Protein AF-A0A3D5VJJ1-F1 (afdb_monomer_lite)

Sequence (65 aa):
STFTSILGIATRCPLTMFDEPTTGMDAAVRKDFYRALLKDYLQHPRTILLSSHLLNEIQDILEDV

Radius of gyration: 10.89 Å; chains: 1; bounding box: 26×23×24 Å

Foldseek 3Di:
DQVVLVVLLVVLPLEGEEDANCVPPDPVSVLVSLVSSLVSCVVRPHHYHYDHPPCVSCVVPDPDD

pLDDT: mean 85.27, std 9.64, range [58.75, 94.0]

Structure (mmCIF, N/CA/C/O backbone):
data_AF-A0A3D5VJJ1-F1
#
_entry.id   AF-A0A3D5VJJ1-F1
#
loop_
_atom_site.group_PDB
_atom_site.id
_atom_site.type_symbol
_atom_site.label_atom_id
_atom_site.label_alt_id
_atom_site.label_comp_id
_atom_site.label_asym_id
_atom_site.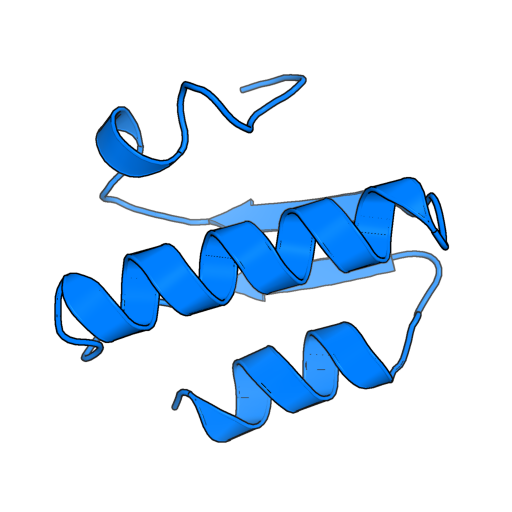label_entity_id
_atom_site.label_seq_id
_atom_site.pdbx_PDB_ins_code
_atom_site.Cartn_x
_atom_site.Cartn_y
_atom_site.Cartn_z
_atom_site.occupancy
_atom_site.B_iso_or_equiv
_atom_site.auth_seq_id
_atom_site.auth_comp_id
_atom_site.auth_asym_id
_atom_site.auth_atom_id
_atom_site.pdbx_PDB_model_num
ATOM 1 N N . SER A 1 1 ? 7.414 -9.165 -5.682 1.00 76.12 1 SER A N 1
ATOM 2 C CA . SER A 1 1 ? 6.524 -9.813 -6.675 1.00 76.12 1 SER A CA 1
ATOM 3 C C . SER A 1 1 ? 5.143 -9.194 -6.563 1.00 76.12 1 SER A C 1
ATOM 5 O O . SER A 1 1 ? 4.509 -9.360 -5.528 1.00 76.12 1 SER A O 1
ATOM 7 N N . THR A 1 2 ? 4.682 -8.473 -7.591 1.00 84.81 2 THR A N 1
ATOM 8 C CA . THR A 1 2 ? 3.394 -7.745 -7.599 1.00 84.81 2 THR A CA 1
ATOM 9 C C . THR A 1 2 ? 2.200 -8.611 -7.215 1.00 84.81 2 THR A C 1
ATOM 11 O O . THR A 1 2 ? 1.289 -8.153 -6.531 1.00 84.81 2 THR A O 1
ATOM 14 N N . PHE A 1 3 ? 2.232 -9.886 -7.596 1.00 88.94 3 PHE A N 1
ATOM 15 C CA . PHE A 1 3 ? 1.185 -10.844 -7.269 1.00 88.94 3 PHE A CA 1
ATOM 16 C C . PHE A 1 3 ? 0.989 -11.018 -5.755 1.00 88.94 3 PHE A C 1
ATOM 18 O O . PHE A 1 3 ? -0.139 -10.978 -5.269 1.00 88.94 3 PHE A O 1
ATOM 25 N N . THR A 1 4 ? 2.079 -11.154 -4.996 1.00 89.50 4 THR A N 1
ATOM 26 C CA . THR A 1 4 ? 2.021 -11.330 -3.538 1.00 89.50 4 THR A CA 1
ATOM 27 C C . THR A 1 4 ? 1.463 -10.088 -2.852 1.00 89.50 4 THR A C 1
ATOM 29 O O . THR A 1 4 ? 0.678 -10.205 -1.913 1.00 89.50 4 THR A O 1
ATOM 32 N N . SER A 1 5 ? 1.808 -8.901 -3.354 1.00 90.12 5 SER A N 1
ATOM 33 C CA . SER A 1 5 ? 1.304 -7.637 -2.818 1.00 90.12 5 SER A CA 1
ATOM 34 C C . SER A 1 5 ? -0.214 -7.521 -3.012 1.00 90.12 5 SER A C 1
ATOM 36 O O . SER A 1 5 ? -0.934 -7.184 -2.075 1.00 90.12 5 SER A O 1
ATOM 38 N N . ILE A 1 6 ? -0.723 -7.898 -4.192 1.00 91.38 6 ILE A N 1
ATOM 39 C CA . ILE A 1 6 ? -2.168 -7.952 -4.473 1.00 91.38 6 ILE A CA 1
ATOM 40 C C . ILE A 1 6 ? -2.863 -8.987 -3.584 1.00 91.38 6 ILE A C 1
ATOM 42 O O . ILE A 1 6 ? -3.932 -8.709 -3.043 1.00 91.38 6 ILE A O 1
ATOM 46 N N . LEU A 1 7 ? -2.256 -10.161 -3.396 1.00 92.56 7 LEU A N 1
ATOM 47 C CA . LEU A 1 7 ? -2.804 -11.187 -2.513 1.00 92.56 7 LEU A CA 1
ATOM 48 C C . LEU A 1 7 ? -2.922 -10.672 -1.072 1.00 92.56 7 LEU A C 1
ATOM 50 O O . LEU A 1 7 ? -3.969 -10.847 -0.456 1.00 92.56 7 LEU A O 1
ATOM 54 N N . GLY A 1 8 ? -1.897 -9.981 -0.562 1.00 92.62 8 GLY A N 1
ATOM 55 C CA . GLY A 1 8 ? -1.919 -9.350 0.762 1.00 92.62 8 GLY A CA 1
ATOM 56 C C . GLY A 1 8 ? -3.035 -8.311 0.919 1.00 92.62 8 GLY A C 1
ATOM 57 O O . GLY A 1 8 ? -3.670 -8.232 1.972 1.00 92.62 8 GLY A O 1
ATOM 58 N N . ILE A 1 9 ? -3.344 -7.561 -0.143 1.00 92.12 9 ILE A N 1
ATOM 59 C CA . ILE A 1 9 ? -4.514 -6.676 -0.154 1.00 92.12 9 ILE A CA 1
ATOM 60 C C . ILE A 1 9 ? -5.800 -7.515 -0.097 1.00 92.12 9 ILE A C 1
ATOM 62 O O . ILE A 1 9 ? -6.643 -7.297 0.769 1.00 92.12 9 ILE A O 1
ATOM 66 N N . ALA A 1 10 ? -5.933 -8.529 -0.948 1.00 93.81 10 ALA A N 1
ATOM 67 C CA . ALA A 1 10 ? -7.148 -9.334 -1.044 1.00 93.81 10 ALA A CA 1
ATOM 68 C C . ALA A 1 10 ? -7.481 -10.134 0.230 1.00 93.81 10 ALA A C 1
ATOM 70 O O . ALA A 1 10 ? -8.653 -10.425 0.467 1.00 93.81 10 ALA A O 1
ATOM 71 N N . THR A 1 11 ? -6.490 -10.479 1.062 1.00 94.00 11 THR A N 1
ATOM 72 C CA . THR A 1 11 ? -6.724 -11.261 2.291 1.00 94.00 11 THR A CA 1
ATOM 73 C C . THR A 1 11 ? -7.541 -10.520 3.344 1.00 94.00 11 THR A C 1
ATOM 75 O O . THR A 1 11 ? -8.182 -11.172 4.165 1.00 94.00 11 THR A O 1
ATOM 78 N N . ARG A 1 12 ? -7.514 -9.178 3.349 1.00 92.06 12 ARG A N 1
ATOM 79 C CA . ARG A 1 12 ? -8.219 -8.331 4.334 1.00 92.06 12 ARG A CA 1
ATOM 80 C C . ARG A 1 12 ? -7.937 -8.715 5.791 1.00 92.06 12 ARG A C 1
ATOM 82 O O . ARG A 1 12 ? -8.793 -8.567 6.659 1.00 92.06 12 ARG A O 1
ATOM 89 N N . CYS A 1 13 ? -6.728 -9.204 6.063 1.00 93.38 13 CYS A N 1
ATOM 90 C CA . CYS A 1 13 ? -6.300 -9.542 7.416 1.00 93.38 13 CYS A CA 1
ATOM 91 C C . CYS A 1 13 ? -6.333 -8.288 8.316 1.00 93.38 13 CYS A C 1
ATOM 93 O O . CYS A 1 13 ? -5.879 -7.236 7.855 1.00 93.38 13 CYS A O 1
ATOM 95 N N . PRO A 1 14 ? -6.792 -8.377 9.584 1.00 93.00 14 PRO A N 1
ATOM 96 C CA . PRO A 1 14 ? -6.796 -7.247 10.521 1.00 93.00 14 PRO A CA 1
ATOM 97 C C . PRO A 1 14 ? -5.437 -6.547 10.658 1.00 93.00 14 PRO A C 1
ATOM 99 O O . PRO A 1 14 ? -5.390 -5.3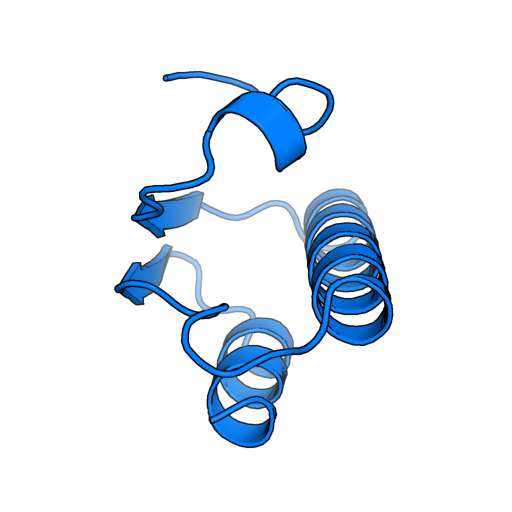35 10.858 1.00 93.00 14 PRO A O 1
ATOM 102 N N . LEU A 1 15 ? -4.350 -7.311 10.504 1.00 93.56 15 LEU A N 1
ATOM 103 C CA . LEU A 1 15 ? -2.981 -6.823 10.399 1.00 93.56 15 LEU A CA 1
ATOM 104 C C . LEU A 1 15 ? -2.345 -7.357 9.113 1.00 93.56 15 LEU A C 1
ATOM 106 O O . LEU A 1 15 ? -2.251 -8.569 8.918 1.00 93.56 15 LEU A O 1
ATOM 110 N N . THR A 1 16 ? -1.894 -6.459 8.243 1.00 93.75 16 THR A N 1
ATOM 111 C CA . THR A 1 16 ? -1.187 -6.805 7.001 1.00 93.75 16 THR A CA 1
ATOM 112 C C . THR A 1 16 ? 0.185 -6.142 6.997 1.00 93.75 16 THR A C 1
ATOM 114 O O . THR A 1 16 ? 0.275 -4.934 7.184 1.00 93.75 16 THR A O 1
ATOM 117 N N . MET A 1 17 ? 1.249 -6.921 6.794 1.00 92.75 17 MET A N 1
ATOM 118 C CA . MET A 1 17 ? 2.626 -6.422 6.760 1.00 92.75 17 MET A CA 1
ATOM 119 C C . MET A 1 17 ? 3.207 -6.588 5.359 1.00 92.75 17 MET A C 1
ATOM 121 O O . MET A 1 17 ? 3.157 -7.679 4.789 1.00 92.75 17 MET A O 1
ATOM 125 N N . PHE A 1 18 ? 3.774 -5.514 4.826 1.00 91.38 18 PHE A N 1
ATOM 126 C CA . PHE A 1 18 ? 4.484 -5.505 3.560 1.00 91.38 18 PHE A CA 1
ATOM 127 C C . PHE A 1 18 ? 5.938 -5.114 3.789 1.00 91.38 18 PHE A C 1
ATOM 129 O O . PHE A 1 18 ? 6.205 -3.998 4.232 1.00 91.38 18 PHE A O 1
ATOM 136 N N . ASP A 1 19 ? 6.853 -6.023 3.454 1.00 90.06 19 ASP A N 1
ATOM 137 C CA . ASP A 1 19 ? 8.285 -5.742 3.458 1.00 90.06 19 ASP A CA 1
ATOM 138 C C . ASP A 1 19 ? 8.755 -5.426 2.034 1.00 90.06 19 ASP A C 1
ATOM 140 O O . ASP A 1 19 ? 8.713 -6.297 1.163 1.00 90.06 19 ASP A O 1
ATOM 144 N N . GLU A 1 20 ? 9.084 -4.162 1.776 1.00 89.00 20 GLU A N 1
ATOM 145 C CA . GLU A 1 20 ? 9.469 -3.624 0.468 1.00 89.00 20 GLU A CA 1
ATOM 146 C C . GLU A 1 20 ? 8.596 -4.132 -0.708 1.00 89.00 20 GLU A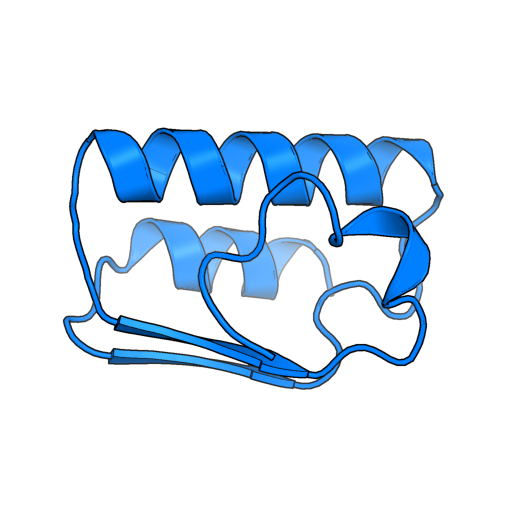 C 1
ATOM 148 O O . GLU A 1 20 ? 9.095 -4.663 -1.711 1.00 89.00 20 GLU A O 1
ATOM 153 N N . PRO A 1 21 ? 7.258 -3.975 -0.646 1.00 87.12 21 PRO A N 1
ATOM 154 C CA . PRO A 1 21 ? 6.337 -4.631 -1.581 1.00 87.12 21 PRO A CA 1
ATOM 155 C C . PRO A 1 21 ? 6.493 -4.159 -3.028 1.00 87.12 21 PRO A C 1
ATOM 157 O O . PRO A 1 21 ? 6.022 -4.833 -3.948 1.00 87.12 21 PRO A O 1
ATOM 160 N N . THR A 1 22 ? 7.105 -2.992 -3.219 1.00 87.06 22 THR A N 1
ATOM 161 C CA . THR A 1 22 ? 7.275 -2.319 -4.503 1.00 87.06 22 THR A CA 1
ATOM 162 C C . THR A 1 22 ? 8.645 -2.533 -5.138 1.00 87.06 22 THR A C 1
ATOM 164 O O . THR A 1 22 ? 8.877 -2.067 -6.258 1.00 87.06 22 THR A O 1
ATOM 167 N N . THR A 1 23 ? 9.539 -3.283 -4.488 1.00 85.75 23 THR A N 1
ATOM 168 C CA . THR A 1 23 ? 10.857 -3.602 -5.042 1.00 85.75 23 THR A CA 1
ATOM 169 C C . THR A 1 23 ? 10.711 -4.395 -6.345 1.00 85.75 23 THR A C 1
ATOM 171 O O . THR A 1 23 ? 10.045 -5.433 -6.416 1.00 85.75 23 THR A O 1
ATOM 174 N N . GLY A 1 24 ? 11.311 -3.864 -7.415 1.00 84.31 24 GLY A N 1
ATOM 175 C CA . GLY A 1 24 ? 11.228 -4.419 -8.769 1.00 84.31 24 GLY A CA 1
ATOM 176 C C . GLY A 1 24 ? 9.967 -4.047 -9.561 1.00 84.31 24 GLY A C 1
ATOM 177 O O . GLY A 1 24 ? 9.826 -4.504 -10.692 1.00 84.31 24 GLY A O 1
ATOM 178 N N . MET A 1 25 ? 9.062 -3.225 -9.016 1.00 88.62 25 MET A N 1
ATOM 179 C CA . MET A 1 25 ? 7.961 -2.631 -9.785 1.00 88.62 25 MET A CA 1
ATOM 180 C C . MET A 1 25 ? 8.428 -1.371 -10.520 1.00 88.62 25 MET A C 1
ATOM 182 O O . MET A 1 25 ? 9.155 -0.543 -9.958 1.00 88.62 25 MET A O 1
ATOM 186 N N . ASP A 1 26 ? 7.947 -1.184 -11.750 1.00 89.31 26 ASP A N 1
ATOM 187 C CA . ASP A 1 26 ? 8.046 0.112 -12.420 1.00 89.31 26 ASP A CA 1
ATOM 188 C C . ASP A 1 26 ? 7.187 1.176 -11.7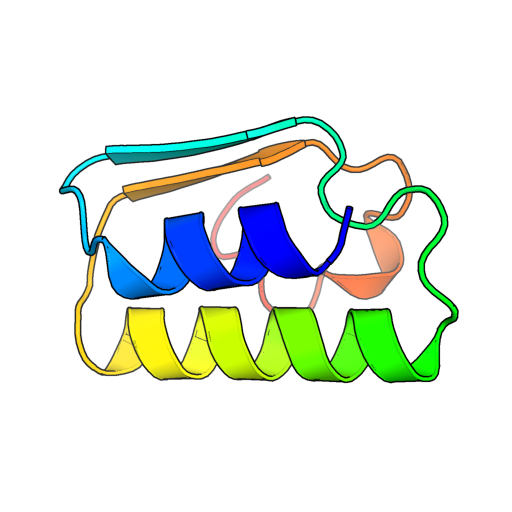05 1.00 89.31 26 ASP A C 1
ATOM 190 O O . ASP A 1 26 ? 6.300 0.868 -10.904 1.00 89.31 26 ASP A O 1
ATOM 194 N N . ALA A 1 27 ? 7.456 2.452 -11.982 1.00 85.00 27 ALA A N 1
ATOM 195 C CA . ALA A 1 27 ? 6.792 3.561 -11.299 1.00 85.00 27 ALA A CA 1
ATOM 196 C C . ALA A 1 27 ? 5.263 3.595 -11.514 1.00 85.00 27 ALA A C 1
ATOM 198 O O . ALA A 1 27 ? 4.532 4.045 -10.629 1.00 85.00 27 ALA A O 1
ATOM 199 N N . ALA A 1 28 ? 4.766 3.114 -12.659 1.00 88.12 28 ALA A N 1
ATOM 200 C CA . ALA A 1 28 ? 3.335 3.095 -12.950 1.00 88.12 28 ALA A CA 1
ATOM 201 C C . ALA A 1 28 ? 2.623 2.031 -12.102 1.00 88.12 28 ALA A C 1
ATOM 203 O O . ALA A 1 28 ? 1.648 2.337 -11.416 1.00 88.12 28 ALA A O 1
ATOM 204 N N . VAL A 1 29 ? 3.174 0.816 -12.060 1.00 88.75 29 VAL A N 1
ATOM 205 C CA . VAL A 1 29 ? 2.655 -0.300 -11.261 1.00 88.75 29 VAL A CA 1
ATOM 206 C C . VAL A 1 29 ? 2.706 0.022 -9.768 1.00 88.75 29 VAL A C 1
ATOM 208 O O . VAL A 1 29 ? 1.758 -0.295 -9.050 1.00 88.75 29 VAL A O 1
ATOM 211 N N . ARG A 1 30 ? 3.759 0.701 -9.290 1.00 87.12 30 ARG A N 1
ATOM 212 C CA . ARG A 1 30 ? 3.820 1.186 -7.898 1.00 87.12 30 ARG A CA 1
ATOM 213 C C . ARG A 1 30 ? 2.660 2.118 -7.570 1.00 87.12 30 ARG A C 1
ATOM 215 O O . ARG A 1 30 ? 1.978 1.927 -6.565 1.00 87.12 30 ARG A O 1
ATOM 222 N N . LYS A 1 31 ? 2.414 3.110 -8.429 1.00 86.31 31 LYS A N 1
ATOM 223 C CA . LYS A 1 31 ? 1.320 4.068 -8.245 1.00 86.31 31 LYS A CA 1
ATOM 224 C C . LYS A 1 31 ? -0.035 3.365 -8.212 1.00 86.31 31 LYS A C 1
ATOM 226 O O . LYS A 1 31 ? -0.867 3.681 -7.363 1.00 86.31 31 LYS A O 1
ATOM 231 N N . ASP A 1 32 ? -0.249 2.396 -9.095 1.00 89.25 32 ASP A N 1
ATOM 232 C CA . ASP A 1 32 ? -1.483 1.612 -9.117 1.00 89.25 32 ASP A CA 1
ATOM 233 C C . ASP A 1 32 ? -1.634 0.736 -7.868 1.00 89.25 32 ASP A C 1
ATOM 235 O O . ASP A 1 32 ? -2.729 0.667 -7.305 1.00 89.25 32 ASP A O 1
ATOM 239 N N . PHE A 1 33 ? -0.543 0.144 -7.372 1.00 89.50 33 PHE A N 1
ATOM 240 C CA . PHE A 1 33 ? -0.533 -0.597 -6.110 1.00 89.50 33 PHE A CA 1
ATOM 241 C C . PHE A 1 33 ? -0.961 0.282 -4.931 1.00 89.50 33 PHE A C 1
ATOM 243 O O . PHE A 1 33 ? -1.884 -0.090 -4.207 1.00 89.50 33 PHE A O 1
ATOM 250 N N . TYR A 1 34 ? -0.366 1.467 -4.763 1.00 88.06 34 TYR A N 1
ATOM 251 C CA . TYR A 1 34 ? -0.732 2.357 -3.658 1.00 88.06 34 TYR A CA 1
ATOM 252 C C . TYR A 1 34 ? -2.177 2.858 -3.762 1.00 88.06 34 TYR A C 1
ATOM 254 O O . TYR A 1 34 ? -2.885 2.918 -2.759 1.00 88.06 34 TYR A O 1
ATOM 262 N N . ARG A 1 35 ? -2.662 3.149 -4.976 1.00 88.56 35 ARG A N 1
ATOM 263 C CA . ARG A 1 35 ? -4.073 3.507 -5.196 1.00 88.56 35 ARG A CA 1
ATOM 264 C C . ARG A 1 35 ? -5.015 2.363 -4.832 1.00 88.56 35 ARG A C 1
ATOM 266 O O . ARG A 1 35 ? -6.070 2.615 -4.252 1.00 88.56 35 ARG A O 1
ATOM 273 N N . ALA A 1 36 ? -4.659 1.127 -5.179 1.00 90.56 36 ALA A N 1
ATOM 274 C CA . ALA A 1 36 ? -5.441 -0.051 -4.824 1.00 90.56 36 ALA A CA 1
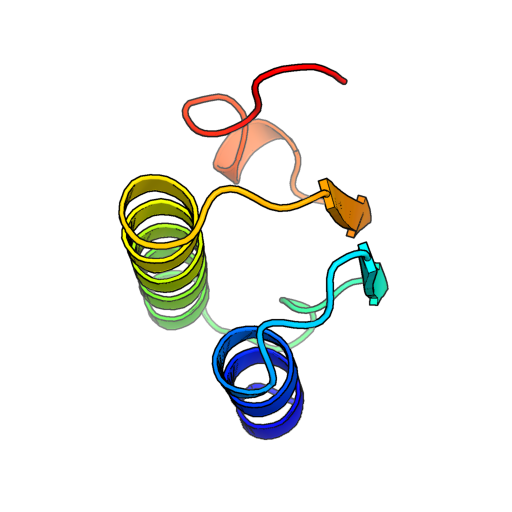ATOM 275 C C . ALA A 1 36 ? -5.445 -0.284 -3.307 1.00 90.56 36 ALA A C 1
ATOM 277 O O . ALA A 1 36 ? -6.508 -0.527 -2.740 1.00 90.56 36 ALA A O 1
ATOM 278 N N . LEU A 1 37 ? -4.285 -0.143 -2.658 1.00 90.50 37 LEU A N 1
ATOM 279 C CA . LEU A 1 37 ? -4.123 -0.265 -1.210 1.00 90.50 37 LEU A CA 1
ATOM 280 C C . LEU A 1 37 ? -4.977 0.767 -0.462 1.00 90.50 37 LEU A C 1
ATOM 282 O O . LEU A 1 37 ? -5.754 0.393 0.411 1.00 90.50 37 LEU A O 1
ATOM 286 N N . LEU A 1 38 ? -4.894 2.044 -0.853 1.00 88.81 38 LEU A N 1
ATOM 287 C CA . LEU A 1 38 ? -5.686 3.123 -0.258 1.00 88.81 38 LEU A CA 1
ATOM 288 C C . LEU A 1 38 ? -7.185 2.885 -0.445 1.00 88.81 38 LEU A C 1
ATOM 290 O O . LEU A 1 38 ? -7.968 3.026 0.490 1.00 88.81 38 LEU A O 1
ATOM 294 N N . LYS A 1 39 ? -7.598 2.507 -1.659 1.00 91.31 39 LYS A N 1
ATOM 295 C CA . LYS A 1 39 ? -9.004 2.227 -1.954 1.00 91.31 39 LYS A CA 1
ATOM 296 C C . LYS A 1 39 ? -9.541 1.077 -1.101 1.00 91.31 39 LYS A C 1
ATOM 298 O O . LYS A 1 39 ? -10.662 1.178 -0.611 1.00 91.31 39 LYS A O 1
ATOM 303 N N . ASP A 1 40 ? -8.768 0.005 -0.937 1.00 92.38 40 ASP A N 1
ATOM 304 C CA . ASP A 1 40 ? -9.169 -1.127 -0.102 1.00 92.38 40 ASP A CA 1
ATOM 305 C C . ASP A 1 40 ? -9.203 -0.744 1.383 1.00 92.38 40 ASP A C 1
ATOM 307 O O . ASP A 1 40 ? -10.179 -1.072 2.046 1.00 92.38 40 ASP A O 1
ATOM 311 N N . TYR A 1 41 ? -8.240 0.039 1.882 1.00 90.38 41 TYR A N 1
ATOM 312 C CA . TYR A 1 41 ? -8.261 0.570 3.252 1.00 90.38 41 TYR A CA 1
ATOM 313 C C . TYR A 1 41 ? -9.506 1.424 3.532 1.00 90.38 41 TYR A C 1
ATOM 315 O O . TYR A 1 41 ? -10.171 1.231 4.545 1.00 90.38 41 TYR A O 1
ATOM 323 N N . LEU A 1 42 ? -9.885 2.311 2.605 1.00 90.81 42 LEU A N 1
ATOM 324 C CA . LEU A 1 42 ? -11.093 3.136 2.738 1.00 90.81 42 LEU A CA 1
ATOM 325 C C . LEU A 1 42 ? -12.386 2.302 2.782 1.00 90.81 42 LEU A C 1
ATOM 327 O O . LEU A 1 42 ? -13.368 2.721 3.390 1.00 90.81 42 LEU A O 1
ATOM 331 N N . GLN A 1 43 ? -12.412 1.140 2.124 1.00 93.69 43 GLN A N 1
ATOM 332 C CA . GLN A 1 43 ? -13.563 0.227 2.129 1.00 93.69 43 GLN A CA 1
ATOM 333 C C . GLN A 1 43 ? -13.542 -0.749 3.314 1.00 93.69 43 GLN A C 1
ATOM 335 O O . GLN A 1 43 ? -14.595 -1.151 3.811 1.00 93.69 43 GLN A O 1
ATOM 340 N N . HIS A 1 44 ? -12.347 -1.138 3.749 1.00 93.00 44 HIS A N 1
ATOM 341 C CA . HIS A 1 44 ? -12.077 -2.139 4.770 1.00 93.00 44 HIS A CA 1
ATOM 342 C C . HIS A 1 44 ? -10.951 -1.637 5.687 1.00 93.00 44 HIS A C 1
ATOM 344 O O . HIS A 1 44 ? -9.807 -2.080 5.547 1.00 93.00 44 HIS A O 1
ATOM 350 N N . PRO A 1 45 ? -11.252 -0.714 6.619 1.00 91.31 45 PRO A N 1
ATOM 351 C CA . PRO A 1 45 ? -10.244 -0.142 7.503 1.00 91.31 45 PRO A CA 1
ATOM 352 C C . PRO A 1 45 ? -9.599 -1.233 8.362 1.00 91.31 45 PRO A C 1
ATOM 354 O O . PRO A 1 45 ? -10.283 -2.002 9.040 1.00 91.31 45 PRO A O 1
ATOM 357 N N . ARG A 1 46 ? -8.267 -1.316 8.296 1.00 91.62 46 ARG A N 1
ATOM 358 C CA . ARG A 1 46 ? -7.432 -2.320 8.975 1.00 91.62 46 ARG A CA 1
ATOM 359 C C . ARG A 1 46 ? -6.018 -1.795 9.180 1.00 91.62 46 ARG A C 1
ATOM 361 O O . ARG A 1 46 ? -5.599 -0.865 8.499 1.00 91.62 46 ARG A O 1
ATOM 368 N N . THR A 1 47 ? -5.250 -2.432 10.054 1.00 91.88 47 THR A N 1
ATOM 369 C CA . THR A 1 47 ? -3.855 -2.050 10.271 1.00 91.88 47 THR A CA 1
ATOM 370 C C . THR A 1 47 ? -2.978 -2.585 9.142 1.00 91.88 47 THR A C 1
ATOM 372 O O . THR A 1 47 ? -2.909 -3.793 8.900 1.00 91.88 47 THR A O 1
ATOM 375 N N . ILE A 1 48 ? -2.290 -1.678 8.450 1.00 91.56 48 ILE A N 1
ATOM 376 C CA . ILE A 1 48 ? -1.347 -2.003 7.380 1.00 91.56 48 ILE A CA 1
ATOM 377 C C . ILE A 1 48 ? 0.005 -1.414 7.765 1.00 91.56 48 ILE A C 1
ATOM 379 O O . ILE A 1 48 ? 0.122 -0.208 7.951 1.00 91.56 48 ILE A O 1
ATOM 383 N N . LEU A 1 49 ? 1.019 -2.267 7.875 1.00 90.62 49 LEU A N 1
ATOM 384 C CA . LEU A 1 49 ? 2.399 -1.854 8.085 1.00 90.62 49 LEU A CA 1
ATOM 385 C C . LEU A 1 49 ? 3.170 -2.047 6.783 1.00 90.62 49 LEU A C 1
ATOM 387 O O . LEU A 1 49 ? 3.144 -3.133 6.202 1.00 90.62 49 LEU A O 1
ATOM 391 N N . LEU A 1 50 ? 3.837 -0.997 6.316 1.00 88.38 50 LEU A N 1
ATOM 392 C CA . LEU A 1 50 ? 4.514 -0.989 5.026 1.00 88.38 50 LEU A CA 1
ATOM 393 C C . LEU A 1 50 ? 5.934 -0.449 5.191 1.00 88.38 50 LEU A C 1
ATOM 395 O O . LEU A 1 50 ? 6.111 0.681 5.635 1.00 88.38 50 LEU A O 1
ATOM 399 N N . SER A 1 51 ? 6.939 -1.243 4.819 1.00 87.19 51 SER A N 1
ATOM 400 C CA . SER A 1 51 ? 8.321 -0.774 4.694 1.00 87.19 51 SER A CA 1
ATOM 401 C C . SER A 1 51 ? 8.595 -0.342 3.248 1.00 87.19 51 SER A C 1
ATOM 403 O O . SER A 1 51 ? 8.123 -0.953 2.285 1.00 87.19 51 SER A O 1
ATOM 405 N N . SER A 1 52 ? 9.317 0.765 3.078 1.00 84.19 52 SER A N 1
ATOM 406 C CA . SER A 1 52 ? 9.711 1.280 1.766 1.00 84.19 52 SER A CA 1
ATOM 407 C C . SER A 1 52 ? 10.917 2.203 1.899 1.00 84.19 52 SER A C 1
ATOM 409 O O . SER A 1 52 ? 10.978 3.032 2.804 1.00 84.19 52 SER A O 1
ATOM 411 N N . HIS A 1 53 ? 11.848 2.120 0.951 1.00 80.69 53 HIS A N 1
ATOM 412 C CA . HIS A 1 53 ? 12.908 3.119 0.780 1.00 80.69 53 HIS A CA 1
ATOM 413 C C . HIS A 1 53 ? 12.447 4.355 -0.012 1.00 80.69 53 HIS A C 1
ATOM 415 O O . HIS A 1 53 ? 13.156 5.357 -0.082 1.00 80.69 53 HIS A O 1
ATOM 421 N N . LEU A 1 54 ? 11.255 4.300 -0.612 1.00 74.38 54 LEU A N 1
ATOM 422 C CA . LEU A 1 54 ? 10.683 5.333 -1.476 1.00 74.38 54 LEU A CA 1
ATOM 423 C C . LEU A 1 54 ? 9.568 6.100 -0.748 1.00 74.38 54 LEU A C 1
ATOM 425 O O . LEU A 1 54 ? 8.443 6.193 -1.234 1.00 74.38 54 LEU A O 1
ATOM 429 N N . LEU A 1 55 ? 9.872 6.643 0.434 1.00 67.25 55 LEU A N 1
ATOM 430 C CA . LEU A 1 55 ? 8.894 7.330 1.296 1.00 67.25 55 LEU A CA 1
ATOM 431 C C . LEU A 1 55 ? 8.269 8.572 0.640 1.00 67.25 55 LEU A C 1
ATOM 433 O O . LEU A 1 55 ? 7.090 8.848 0.849 1.00 67.25 55 LEU A O 1
ATOM 437 N N . ASN A 1 56 ? 9.018 9.264 -0.225 1.00 67.00 56 ASN A N 1
ATOM 438 C CA . ASN A 1 56 ? 8.523 10.429 -0.967 1.00 67.00 56 ASN A CA 1
ATOM 439 C C . ASN A 1 56 ? 7.329 10.100 -1.886 1.00 67.00 56 ASN A C 1
ATOM 441 O O . ASN A 1 56 ? 6.567 10.996 -2.224 1.00 67.00 56 ASN A O 1
ATOM 445 N N . GLU A 1 57 ? 7.155 8.840 -2.309 1.00 66.19 57 GLU A N 1
ATOM 446 C CA . GLU A 1 57 ? 6.050 8.429 -3.195 1.00 66.19 57 GLU A CA 1
ATOM 447 C C . GLU A 1 57 ? 4.766 8.057 -2.433 1.00 66.19 57 GLU A C 1
ATOM 449 O O . GLU A 1 57 ? 3.706 7.938 -3.045 1.00 66.19 57 GLU A O 1
ATOM 454 N N . ILE A 1 58 ? 4.852 7.856 -1.113 1.00 68.31 58 ILE A N 1
ATOM 455 C CA . ILE A 1 58 ? 3.736 7.399 -0.261 1.00 68.31 58 ILE A CA 1
ATOM 456 C C . ILE A 1 58 ? 3.294 8.504 0.712 1.00 68.31 58 ILE A C 1
ATOM 458 O O . ILE A 1 58 ? 2.304 8.354 1.418 1.00 68.31 58 ILE A O 1
ATOM 462 N N . GLN A 1 59 ? 3.994 9.638 0.736 1.00 64.88 59 GLN A N 1
ATOM 463 C CA . GLN A 1 59 ? 3.770 10.719 1.696 1.00 64.88 59 GLN A CA 1
ATOM 464 C C . GLN A 1 59 ? 2.332 11.261 1.678 1.00 64.88 59 GLN A C 1
ATOM 466 O O . GLN A 1 59 ? 1.791 11.586 2.727 1.00 64.88 59 GLN A O 1
ATOM 471 N N . ASP A 1 60 ? 1.685 11.264 0.511 1.00 66.31 60 ASP A N 1
ATOM 472 C CA . ASP A 1 60 ? 0.298 11.725 0.350 1.00 66.31 60 ASP A CA 1
ATOM 473 C C . ASP A 1 60 ? -0.754 10.714 0.851 1.00 66.31 60 ASP A C 1
ATOM 475 O O . ASP A 1 60 ? -1.951 10.999 0.849 1.00 66.31 60 ASP A O 1
ATOM 479 N N . ILE A 1 61 ? -0.326 9.502 1.208 1.00 67.44 61 ILE A N 1
ATOM 480 C CA . ILE A 1 61 ? -1.186 8.343 1.485 1.00 67.44 61 ILE A CA 1
ATOM 481 C C . ILE A 1 61 ? -0.985 7.833 2.922 1.00 67.44 61 ILE A C 1
ATOM 483 O O . ILE A 1 61 ? -1.825 7.098 3.437 1.00 67.44 61 ILE A O 1
ATOM 487 N N . LEU A 1 62 ? 0.125 8.202 3.566 1.00 67.06 62 LEU A N 1
ATOM 488 C CA . LEU A 1 62 ? 0.478 7.778 4.920 1.00 67.06 62 LEU A CA 1
ATOM 489 C C . LEU A 1 62 ? -0.259 8.618 5.968 1.00 67.06 62 LEU A C 1
ATOM 491 O O . LEU A 1 62 ? -0.223 9.844 5.929 1.00 67.06 62 LEU A O 1
ATOM 495 N N . GLU A 1 63 ? -0.901 7.936 6.919 1.00 65.50 63 GLU A N 1
ATOM 496 C CA . GLU A 1 63 ? -1.500 8.564 8.106 1.00 65.50 63 GLU A CA 1
ATOM 497 C C . GLU A 1 63 ? -0.447 8.886 9.183 1.00 65.50 63 GLU A C 1
ATOM 499 O O . GLU A 1 63 ? -0.557 9.919 9.835 1.00 65.50 63 GLU A O 1
ATOM 504 N N . ASP A 1 64 ? 0.575 8.037 9.346 1.00 63.09 64 ASP A N 1
ATOM 505 C CA . ASP A 1 64 ? 1.658 8.188 10.332 1.00 63.09 64 ASP A CA 1
ATOM 506 C C . ASP A 1 64 ? 2.967 7.575 9.781 1.00 63.09 64 ASP A C 1
ATOM 508 O O . ASP A 1 64 ? 2.905 6.655 8.954 1.00 63.09 64 ASP A O 1
ATOM 512 N N . VAL A 1 65 ? 4.138 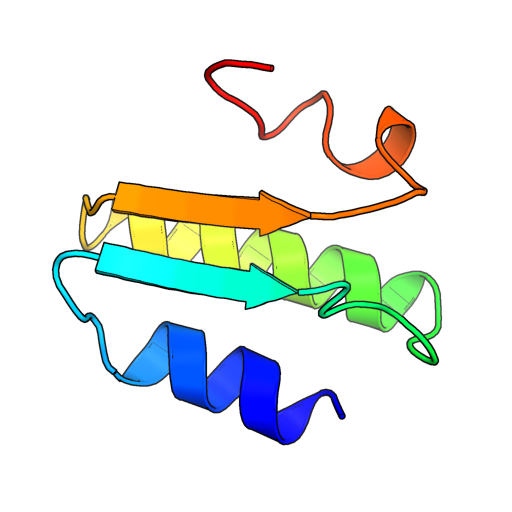8.087 10.201 1.00 58.75 65 VAL A N 1
ATOM 513 C CA . VAL A 1 65 ? 5.486 7.668 9.727 1.00 58.75 65 VAL A CA 1
ATOM 514 C C . VAL A 1 65 ? 6.366 7.185 10.872 1.00 58.75 65 VAL A C 1
ATOM 516 O O . VAL A 1 65 ? 6.543 7.955 11.841 1.00 58.75 65 VAL A O 1
#

Secondary structure (DSSP, 8-state):
-HHHHHHHHHT--SEEEESSTTTT--HHHHHHHHHHHHHHHHHS--EEEE--S-GGGTTTT-S--